Protein AF-A0A357VA04-F1 (afdb_monomer_lite)

Radius of gyratio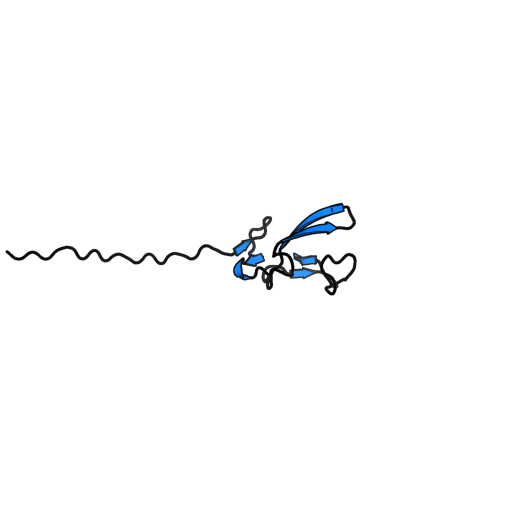n: 22.99 Å; chains: 1; bounding box: 47×25×76 Å

Structure (mmCIF, N/CA/C/O backbone):
data_AF-A0A357VA04-F1
#
_entry.id   AF-A0A357VA04-F1
#
loop_
_atom_site.group_PDB
_atom_site.id
_atom_site.type_symbol
_atom_site.label_atom_id
_atom_site.label_alt_id
_atom_site.label_comp_id
_atom_site.label_asym_id
_atom_site.label_entity_id
_atom_site.label_seq_id
_atom_site.pdbx_PDB_ins_code
_atom_site.Cartn_x
_atom_site.Cartn_y
_atom_site.Cartn_z
_atom_site.occupancy
_atom_site.B_iso_or_equiv
_atom_site.auth_seq_id
_atom_site.auth_comp_id
_atom_site.auth_asym_id
_atom_site.auth_atom_id
_atom_site.pdbx_PDB_model_num
ATOM 1 N N . MET A 1 1 ? -35.386 12.920 63.042 1.00 48.59 1 MET A N 1
ATOM 2 C CA . MET A 1 1 ? -33.994 12.759 63.508 1.00 48.59 1 MET A CA 1
ATOM 3 C C . MET A 1 1 ? -33.511 11.433 62.960 1.00 48.59 1 MET A C 1
ATOM 5 O O . MET A 1 1 ? -34.281 10.485 63.055 1.00 48.59 1 MET A O 1
ATOM 9 N N . PHE A 1 2 ? -32.303 11.423 62.395 1.00 44.31 2 PHE A N 1
ATOM 10 C CA . PHE A 1 2 ? -31.642 10.371 61.608 1.00 44.3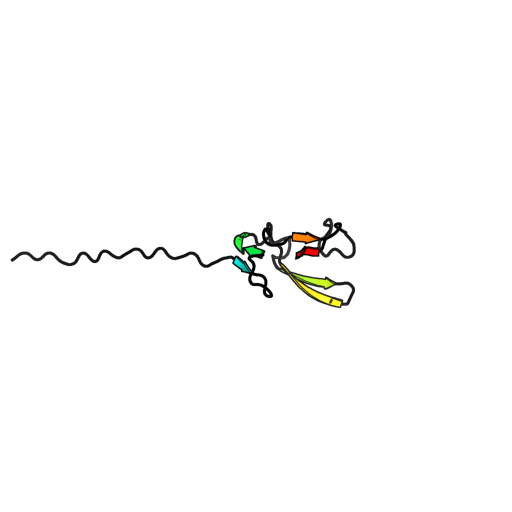1 2 PHE A CA 1
ATOM 11 C C . PHE A 1 2 ? -31.825 10.497 60.093 1.00 44.31 2 PHE A C 1
ATOM 13 O O . PHE A 1 2 ? -32.749 9.970 59.480 1.00 44.31 2 PHE A O 1
ATOM 20 N N . ASP A 1 3 ? -30.899 11.295 59.569 1.00 51.09 3 ASP A N 1
ATOM 21 C CA . ASP A 1 3 ? -30.422 11.430 58.203 1.00 51.09 3 ASP A CA 1
ATOM 22 C C . ASP A 1 3 ? -30.085 10.080 57.552 1.00 51.09 3 ASP A C 1
ATOM 24 O O . ASP A 1 3 ? -29.575 9.172 58.209 1.00 51.09 3 ASP A O 1
ATOM 28 N N . ALA A 1 4 ? -30.302 9.983 56.241 1.00 54.72 4 ALA A N 1
ATOM 29 C CA . ALA A 1 4 ? -29.568 9.058 55.387 1.00 54.72 4 ALA A CA 1
ATOM 30 C C . ALA A 1 4 ? -29.475 9.663 53.983 1.00 54.72 4 ALA A C 1
ATOM 32 O O . ALA A 1 4 ? -30.474 9.876 53.296 1.00 54.72 4 ALA A O 1
ATOM 33 N N . GLU A 1 5 ? -28.247 10.023 53.646 1.00 53.34 5 GLU A N 1
ATOM 34 C CA . GLU A 1 5 ? -27.817 10.762 52.475 1.00 53.34 5 GLU A CA 1
ATOM 35 C C . GLU A 1 5 ? -27.905 9.947 51.178 1.00 53.34 5 GLU A C 1
ATOM 37 O O . GLU A 1 5 ? -27.873 8.720 51.175 1.00 53.34 5 GLU A O 1
ATOM 42 N N . LEU A 1 6 ? -27.993 10.706 50.082 1.00 60.75 6 LEU A N 1
ATOM 43 C CA . LEU A 1 6 ? -27.549 10.414 48.718 1.00 60.75 6 LEU A CA 1
ATOM 44 C C . LEU A 1 6 ? -26.989 9.005 48.448 1.00 60.75 6 LEU A C 1
ATOM 46 O O . LEU A 1 6 ? -25.847 8.707 48.785 1.00 60.75 6 LEU A O 1
ATOM 50 N N . GLU A 1 7 ? -27.683 8.258 47.590 1.00 52.03 7 GLU A N 1
ATOM 51 C CA . GLU A 1 7 ? -27.032 7.281 46.716 1.00 52.03 7 GLU A CA 1
ATOM 52 C C . GLU A 1 7 ? -27.130 7.750 45.265 1.00 52.03 7 GLU A C 1
ATOM 54 O O . GLU A 1 7 ? -28.043 7.435 44.500 1.00 52.03 7 GLU A O 1
ATOM 59 N N . THR A 1 8 ? -26.137 8.555 44.891 1.00 51.22 8 THR A N 1
ATOM 60 C CA . THR A 1 8 ? -25.780 8.812 43.500 1.00 51.22 8 THR A CA 1
ATOM 61 C C . THR A 1 8 ? -25.303 7.495 42.893 1.00 51.22 8 THR A C 1
ATOM 63 O O . THR A 1 8 ? -24.130 7.138 43.003 1.00 51.22 8 THR A O 1
ATOM 66 N N . ALA A 1 9 ? -26.202 6.769 42.230 1.00 53.25 9 ALA A N 1
ATOM 67 C CA . ALA A 1 9 ? -25.823 5.686 41.335 1.00 53.25 9 ALA A CA 1
ATOM 68 C C . ALA A 1 9 ? -25.074 6.295 40.140 1.00 53.25 9 ALA A C 1
ATOM 70 O O . ALA A 1 9 ? -25.661 6.697 39.133 1.00 53.25 9 ALA A O 1
ATOM 71 N N . ALA A 1 10 ? -23.757 6.427 40.289 1.00 49.03 10 ALA A N 1
ATOM 72 C CA . ALA A 1 10 ? -22.851 6.799 39.222 1.00 49.03 10 ALA A CA 1
ATOM 73 C C . ALA A 1 10 ? -22.931 5.724 38.134 1.00 49.03 10 ALA A C 1
ATOM 75 O O . ALA A 1 10 ? -22.302 4.668 38.220 1.00 49.03 10 ALA A O 1
ATOM 76 N N . ALA A 1 11 ? -23.735 5.999 37.108 1.00 52.72 11 ALA A N 1
ATOM 77 C CA . ALA A 1 11 ? -23.741 5.246 35.870 1.00 52.72 11 ALA A CA 1
ATOM 78 C C . ALA A 1 11 ? -22.301 5.183 35.351 1.00 52.72 11 ALA A C 1
ATOM 80 O O . ALA A 1 11 ? -21.722 6.191 34.935 1.00 52.72 11 ALA A O 1
ATOM 81 N N . THR A 1 12 ? -21.704 3.996 35.412 1.00 49.00 12 THR A N 1
ATOM 82 C CA . THR A 1 12 ? -20.405 3.730 34.810 1.00 49.00 12 THR A CA 1
ATOM 83 C C . THR A 1 12 ? -20.597 3.827 33.303 1.00 49.00 12 THR A C 1
ATOM 85 O O . THR A 1 12 ? -21.029 2.879 32.652 1.00 49.00 12 THR A O 1
ATOM 88 N N . LYS A 1 13 ? -20.347 5.015 32.749 1.00 54.16 13 LYS A N 1
ATOM 89 C CA . LYS A 1 13 ? -20.290 5.246 31.308 1.00 54.16 13 LYS A CA 1
ATOM 90 C C . LYS A 1 13 ? -19.176 4.342 30.789 1.00 54.16 13 LYS A C 1
ATOM 92 O O . LYS A 1 13 ? -18.001 4.625 31.014 1.00 54.16 13 LYS A O 1
ATOM 97 N N . SER A 1 14 ? -19.535 3.207 30.193 1.00 52.09 14 SER A N 1
ATOM 98 C CA . SER A 1 14 ? -18.575 2.349 29.509 1.00 52.09 14 SER A CA 1
ATOM 99 C C . SER A 1 14 ? -17.861 3.226 28.490 1.00 52.09 14 SER A C 1
ATOM 101 O O . SER A 1 14 ? -18.496 3.752 27.580 1.00 52.09 14 SER A O 1
ATOM 103 N N . ALA A 1 15 ? -16.570 3.473 28.703 1.00 62.69 15 ALA A N 1
ATOM 104 C CA . ALA A 1 15 ? -15.765 4.224 27.760 1.00 62.69 15 ALA A CA 1
ATOM 105 C C . ALA A 1 15 ? -15.774 3.446 26.440 1.00 62.69 15 ALA A C 1
ATOM 107 O O . ALA A 1 15 ? -15.176 2.371 26.348 1.00 62.69 15 ALA A O 1
ATOM 108 N N . GLU A 1 16 ? -16.516 3.945 25.450 1.00 63.50 16 GLU A N 1
ATOM 109 C CA . GLU A 1 16 ? -16.466 3.419 24.092 1.00 63.50 16 GLU A CA 1
ATOM 110 C C . GLU A 1 16 ? -15.008 3.461 23.645 1.00 63.50 16 GLU A C 1
ATOM 112 O O . GLU A 1 16 ? -14.359 4.511 23.655 1.00 63.50 16 GLU A O 1
ATOM 117 N N . LYS A 1 17 ? -14.459 2.285 23.327 1.00 69.19 17 LYS A N 1
ATOM 118 C CA . LYS A 1 17 ? -13.110 2.202 22.777 1.00 69.19 17 LYS A CA 1
ATOM 119 C C . LYS A 1 17 ? -13.091 3.030 21.490 1.00 69.19 17 LYS A C 1
ATOM 121 O O . LYS A 1 17 ? -14.010 2.877 20.684 1.00 69.19 17 LYS A O 1
ATOM 126 N N . PRO A 1 18 ? -12.074 3.883 21.287 1.00 78.19 18 PRO A N 1
ATOM 127 C CA . PRO A 1 18 ? -11.979 4.670 20.070 1.00 78.19 18 PRO A CA 1
ATOM 128 C C . PRO A 1 18 ? -11.950 3.735 18.858 1.00 78.19 18 PRO A C 1
ATOM 130 O O . PRO A 1 18 ? -11.286 2.695 18.892 1.00 78.19 18 PRO A O 1
ATOM 133 N N . ASP A 1 19 ? -12.686 4.100 17.808 1.00 85.56 19 ASP A N 1
ATOM 134 C CA . ASP A 1 19 ? -12.714 3.338 16.564 1.00 85.56 19 ASP A CA 1
ATOM 135 C C . ASP A 1 19 ? -11.300 3.251 15.967 1.00 85.56 19 ASP A C 1
ATOM 137 O O . ASP A 1 19 ? -10.653 4.255 15.649 1.00 85.56 19 ASP A O 1
ATOM 141 N N . ASP A 1 20 ? -10.804 2.022 15.852 1.00 93.00 20 ASP A N 1
ATOM 142 C CA . ASP A 1 20 ? -9.491 1.709 15.304 1.00 93.00 20 ASP A CA 1
ATOM 143 C C . ASP A 1 20 ? -9.530 1.448 13.790 1.00 93.00 20 ASP A C 1
ATOM 145 O O . ASP A 1 20 ? -8.505 1.074 13.216 1.00 93.00 20 ASP A O 1
ATOM 149 N N . GLY A 1 21 ? -10.686 1.646 13.148 1.00 95.62 21 GLY A N 1
ATOM 150 C CA . GLY A 1 21 ? -10.890 1.521 11.712 1.00 95.62 21 GLY A CA 1
ATOM 151 C C . GLY A 1 21 ? -10.056 2.494 10.882 1.00 95.62 21 GLY A C 1
ATOM 152 O O . GLY A 1 21 ? -9.931 3.680 11.191 1.00 95.62 21 GLY A O 1
ATOM 153 N N . LEU A 1 22 ? -9.495 1.975 9.791 1.00 95.62 22 LEU A N 1
ATOM 154 C CA . LEU A 1 22 ? -8.929 2.757 8.700 1.00 95.62 22 LEU A CA 1
ATOM 155 C C . LEU A 1 22 ? -9.829 2.582 7.480 1.00 95.62 22 LEU A C 1
ATOM 157 O O . LEU A 1 22 ? -10.052 1.464 7.009 1.00 95.62 22 LEU A O 1
ATOM 161 N N . TYR A 1 23 ? -10.363 3.697 6.994 1.00 96.81 23 TYR A N 1
ATOM 162 C CA . TYR A 1 23 ? -11.386 3.733 5.956 1.00 96.81 23 TYR A CA 1
ATOM 163 C C . TYR A 1 23 ? -10.816 4.274 4.647 1.00 96.81 23 TYR A C 1
ATOM 165 O O . TYR A 1 23 ? -9.942 5.142 4.641 1.00 96.81 23 TYR A O 1
ATOM 173 N N . CYS A 1 24 ? -11.332 3.780 3.525 1.00 96.44 24 CYS A N 1
ATOM 174 C CA . CYS A 1 24 ? -10.968 4.260 2.202 1.00 96.44 24 CYS A CA 1
ATOM 175 C C . CYS A 1 24 ? -11.343 5.739 2.065 1.00 96.44 24 CYS A C 1
ATOM 177 O O . CYS A 1 24 ? -12.514 6.103 2.174 1.00 96.44 24 CYS A O 1
ATOM 179 N N . ALA A 1 25 ? -10.364 6.587 1.748 1.00 96.25 25 ALA A N 1
ATOM 180 C CA . ALA A 1 25 ? -10.571 8.029 1.612 1.00 96.25 25 ALA A CA 1
ATOM 181 C C . ALA A 1 25 ? -11.561 8.410 0.493 1.00 96.25 25 ALA A C 1
ATOM 183 O O . ALA A 1 25 ? -12.111 9.507 0.507 1.00 96.25 25 ALA A O 1
ATOM 184 N N . ARG A 1 26 ? -11.795 7.517 -0.481 1.00 96.12 26 ARG A N 1
ATOM 185 C CA . ARG A 1 26 ? -12.703 7.767 -1.610 1.00 96.12 26 ARG A CA 1
ATOM 186 C C . ARG A 1 26 ? -14.159 7.405 -1.313 1.00 96.12 26 ARG A C 1
ATOM 188 O O . ARG A 1 26 ? -15.046 8.129 -1.749 1.00 96.12 26 ARG A O 1
ATOM 195 N N . CYS A 1 27 ? -14.416 6.269 -0.662 1.00 96.12 27 CYS A N 1
ATOM 196 C CA . CYS A 1 27 ? -15.775 5.731 -0.492 1.00 96.12 27 CYS A CA 1
ATOM 197 C C . CYS A 1 27 ? -16.201 5.504 0.965 1.00 96.12 27 CYS A C 1
ATOM 199 O O . CYS A 1 27 ? -17.359 5.176 1.199 1.00 96.12 27 CYS A O 1
ATOM 201 N N . GLY A 1 28 ? -15.296 5.642 1.936 1.00 95.94 28 GLY A N 1
ATOM 202 C CA . GLY A 1 28 ? -15.584 5.400 3.351 1.00 95.94 28 GLY A CA 1
ATOM 203 C C . GLY A 1 28 ? -15.715 3.923 3.740 1.00 95.94 28 GLY A C 1
ATOM 204 O O . GLY A 1 28 ? -16.070 3.635 4.877 1.00 95.94 28 GLY A O 1
ATOM 205 N N . HIS A 1 29 ? -15.429 2.976 2.838 1.00 96.44 29 HIS A N 1
ATOM 206 C CA . HIS A 1 29 ? -15.433 1.549 3.174 1.00 96.44 29 HIS A CA 1
ATOM 207 C C . HIS A 1 29 ? -14.299 1.211 4.153 1.00 96.44 29 HIS A C 1
ATOM 209 O O . HIS A 1 29 ? -13.194 1.738 4.017 1.00 96.44 29 HIS A O 1
ATOM 215 N N . LEU A 1 30 ? -14.558 0.344 5.137 1.00 96.69 30 LEU A N 1
ATOM 216 C CA . LEU A 1 30 ? -13.538 -0.121 6.081 1.00 96.69 30 LEU A CA 1
ATOM 217 C C . LEU A 1 30 ? -12.493 -0.942 5.325 1.00 96.69 30 LEU A C 1
ATOM 219 O O . LEU A 1 30 ? -12.854 -1.963 4.770 1.00 96.69 30 LEU A O 1
ATOM 223 N N . VAL A 1 31 ? -11.221 -0.545 5.338 1.00 97.00 31 VAL A N 1
ATOM 224 C CA . VAL A 1 31 ? -10.136 -1.278 4.658 1.00 97.00 31 VAL A CA 1
ATOM 225 C C . VAL A 1 31 ? -9.458 -2.242 5.628 1.00 97.00 31 VAL A C 1
ATOM 227 O O . VAL A 1 31 ? -9.353 -3.443 5.382 1.00 97.00 31 VAL A O 1
ATOM 230 N N . THR A 1 32 ? -9.002 -1.705 6.758 1.00 96.88 32 THR A N 1
ATOM 231 C CA . THR A 1 32 ? -8.236 -2.422 7.782 1.00 96.88 32 THR A CA 1
ATOM 232 C C . THR A 1 32 ? -8.396 -1.713 9.130 1.00 96.88 32 THR A C 1
ATOM 234 O O . THR A 1 32 ? -9.227 -0.814 9.281 1.00 96.88 32 THR A O 1
ATOM 237 N N . ARG A 1 33 ? -7.638 -2.127 10.144 1.00 95.06 33 ARG A N 1
ATOM 238 C CA . ARG A 1 33 ? -7.693 -1.587 11.497 1.00 95.06 33 ARG A CA 1
ATOM 239 C C . ARG A 1 33 ? -6.301 -1.440 12.088 1.00 95.06 33 ARG A C 1
ATOM 241 O O . ARG A 1 33 ? -5.427 -2.268 11.852 1.00 95.06 33 ARG A O 1
ATOM 248 N N . ARG A 1 34 ? -6.110 -0.417 12.924 1.00 92.81 34 ARG A N 1
ATOM 249 C CA . ARG A 1 34 ? -4.804 -0.080 13.520 1.00 92.81 34 ARG A CA 1
ATOM 250 C C . ARG A 1 34 ? -4.197 -1.221 14.330 1.00 92.81 34 ARG A C 1
ATOM 252 O O . ARG A 1 34 ? -2.984 -1.379 14.323 1.00 92.81 34 ARG A O 1
ATOM 259 N N . ARG A 1 35 ? -5.019 -2.048 14.981 1.00 91.75 35 ARG A N 1
ATOM 260 C CA . ARG A 1 35 ? -4.549 -3.233 15.722 1.00 91.75 35 ARG A CA 1
ATOM 261 C C . ARG A 1 35 ? -3.841 -4.284 14.859 1.00 91.75 35 ARG A C 1
ATOM 263 O O . ARG A 1 35 ? -3.175 -5.150 15.408 1.00 91.75 35 ARG A O 1
ATOM 270 N N . TRP A 1 36 ? -4.029 -4.241 13.541 1.00 93.94 36 TRP A N 1
ATOM 271 C CA . TRP A 1 36 ? -3.365 -5.132 12.593 1.00 93.94 36 TRP A CA 1
ATOM 272 C C . TRP A 1 36 ? -2.095 -4.526 12.007 1.00 93.94 36 TRP A C 1
ATOM 274 O O . TRP A 1 36 ? -1.478 -5.170 11.167 1.00 93.94 36 TRP A O 1
ATOM 284 N N . ALA A 1 37 ? -1.701 -3.314 12.413 1.00 90.69 37 ALA A N 1
ATOM 285 C CA . ALA A 1 37 ? -0.457 -2.717 11.956 1.00 90.69 37 ALA A CA 1
ATOM 286 C C . ALA A 1 37 ? 0.717 -3.654 12.268 1.00 90.69 37 ALA A C 1
ATOM 288 O O . ALA A 1 37 ? 0.908 -4.085 13.407 1.00 90.69 37 ALA A O 1
ATOM 289 N N . LEU A 1 38 ? 1.489 -3.967 11.235 1.00 85.88 38 LEU A N 1
ATOM 290 C C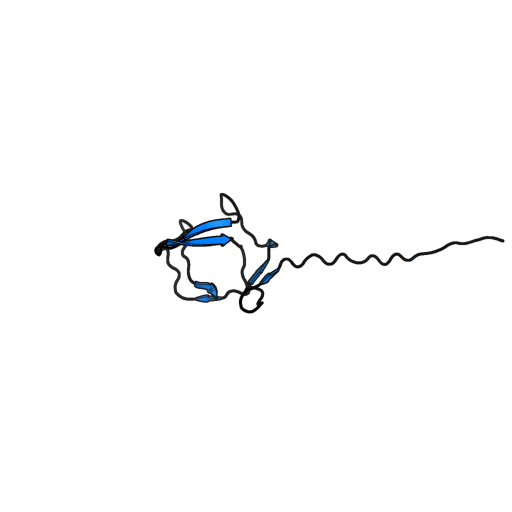A . LEU A 1 38 ? 2.691 -4.774 11.314 1.00 85.88 38 LEU A CA 1
ATOM 291 C C . LEU A 1 38 ? 3.888 -3.846 11.138 1.00 85.88 38 LEU A C 1
ATOM 293 O O . LEU A 1 38 ? 3.915 -3.035 10.216 1.00 85.88 38 LEU A O 1
ATOM 297 N N . ALA A 1 39 ? 4.888 -3.988 12.000 1.00 71.25 39 ALA A N 1
ATOM 298 C CA . A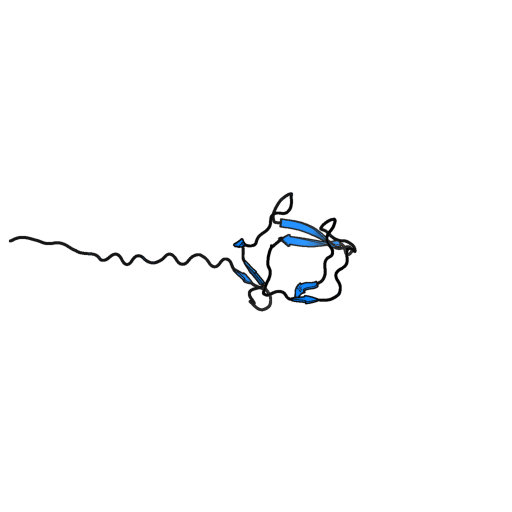LA A 1 39 ? 6.183 -3.349 11.825 1.00 71.25 39 ALA A CA 1
ATOM 299 C C . ALA A 1 39 ? 7.185 -4.383 11.292 1.00 71.25 39 ALA A C 1
ATOM 301 O O . ALA A 1 39 ? 7.875 -5.006 12.099 1.00 71.25 39 ALA A O 1
ATOM 302 N N . PRO A 1 40 ? 7.264 -4.623 9.967 1.00 60.56 40 PRO A N 1
ATOM 303 C CA . PRO A 1 40 ? 8.425 -5.312 9.417 1.00 60.56 40 PRO A CA 1
ATOM 304 C C . PRO A 1 40 ? 9.680 -4.485 9.738 1.00 60.56 40 PRO A C 1
ATOM 306 O O . PRO A 1 40 ? 9.591 -3.264 9.862 1.00 60.56 40 PRO A O 1
ATOM 309 N N . ASP A 1 41 ? 10.829 -5.143 9.904 1.00 55.28 41 ASP A N 1
ATOM 310 C CA . ASP A 1 41 ? 12.081 -4.541 10.388 1.00 55.28 41 ASP A CA 1
ATOM 311 C C . ASP A 1 41 ? 12.287 -3.085 9.920 1.00 55.28 41 ASP A C 1
ATOM 313 O O . ASP A 1 41 ? 12.271 -2.786 8.720 1.00 55.28 41 ASP A O 1
ATOM 317 N N . GLY A 1 42 ? 12.434 -2.168 10.885 1.00 59.03 42 GLY A N 1
ATOM 318 C CA . GLY A 1 42 ? 12.600 -0.728 10.645 1.00 59.03 42 GLY A CA 1
ATOM 319 C C . GLY A 1 42 ? 11.354 0.146 10.857 1.00 59.03 42 GLY A C 1
ATOM 320 O O . GLY A 1 42 ? 11.491 1.365 10.851 1.00 59.03 42 GLY A O 1
ATOM 321 N N . GLY A 1 43 ? 10.171 -0.433 11.100 1.00 63.50 43 GLY A N 1
ATOM 322 C CA . GLY A 1 43 ? 8.957 0.313 11.465 1.00 63.50 43 GLY A CA 1
ATOM 323 C C . GLY A 1 43 ? 7.722 -0.090 10.657 1.00 63.50 43 GLY A C 1
ATOM 324 O O . GLY A 1 43 ? 7.802 -0.827 9.682 1.00 63.50 43 GLY A O 1
ATOM 325 N N . HIS A 1 44 ? 6.548 0.391 11.074 1.00 67.06 44 HIS A N 1
ATOM 326 C CA . HIS A 1 44 ? 5.272 0.087 10.407 1.00 67.06 44 HIS A CA 1
ATOM 327 C C . HIS A 1 44 ? 5.051 0.881 9.111 1.00 67.06 44 HIS A C 1
ATOM 329 O O . HIS A 1 44 ? 4.215 0.492 8.300 1.00 67.06 44 HIS A O 1
ATOM 335 N N . GLU A 1 45 ? 5.803 1.965 8.913 1.00 79.69 45 GLU A N 1
ATOM 336 C CA . GLU A 1 45 ? 5.712 2.884 7.781 1.00 79.69 45 GLU A CA 1
ATOM 337 C C . GLU A 1 45 ? 7.040 2.919 7.013 1.00 79.69 45 GLU A C 1
ATOM 339 O O . GLU A 1 45 ? 8.110 3.016 7.616 1.00 79.69 45 GLU A O 1
ATOM 344 N N . ARG A 1 46 ? 6.977 2.860 5.678 1.00 85.81 46 ARG A N 1
ATOM 345 C CA . ARG A 1 46 ? 8.132 3.015 4.787 1.00 85.81 46 ARG A CA 1
ATOM 346 C C . ARG A 1 46 ? 7.809 3.943 3.624 1.00 85.81 46 ARG A C 1
ATOM 348 O O . ARG A 1 46 ? 6.748 3.841 3.017 1.00 85.81 46 ARG A O 1
ATOM 355 N N . ILE A 1 47 ? 8.748 4.827 3.292 1.00 90.88 47 ILE A N 1
ATOM 356 C CA . ILE A 1 47 ? 8.664 5.656 2.087 1.00 90.88 47 ILE A CA 1
ATOM 357 C C . ILE A 1 47 ? 9.253 4.857 0.926 1.00 90.88 47 ILE A C 1
ATOM 359 O O . ILE A 1 47 ? 10.416 4.458 0.968 1.00 90.88 47 ILE A O 1
ATOM 363 N N . CYS A 1 48 ? 8.454 4.629 -0.111 1.00 91.69 48 CYS A N 1
ATOM 364 C CA . CYS A 1 48 ? 8.834 3.842 -1.276 1.00 91.69 48 CYS A CA 1
ATOM 365 C C . CYS A 1 48 ? 8.622 4.643 -2.564 1.00 91.69 48 CYS A C 1
ATOM 367 O O . CYS A 1 48 ? 7.650 5.385 -2.689 1.00 91.69 48 CYS A O 1
ATOM 369 N N . ALA A 1 49 ? 9.514 4.470 -3.539 1.00 95.75 49 ALA A N 1
ATOM 370 C CA . ALA A 1 49 ? 9.373 5.049 -4.870 1.00 95.75 49 ALA A CA 1
ATOM 371 C C . ALA A 1 49 ? 9.016 3.951 -5.875 1.00 95.75 49 ALA A C 1
ATOM 373 O O . ALA A 1 49 ? 9.655 2.897 -5.901 1.00 95.75 49 ALA A O 1
ATOM 374 N N . ASN A 1 50 ? 8.008 4.182 -6.714 1.00 94.31 50 ASN A N 1
ATOM 375 C CA . ASN A 1 50 ? 7.763 3.303 -7.856 1.00 94.31 50 ASN A CA 1
ATOM 376 C C . ASN A 1 50 ? 8.739 3.625 -9.015 1.00 94.31 50 ASN A C 1
ATOM 378 O O . ASN A 1 50 ? 9.361 4.691 -9.010 1.00 94.31 50 ASN A O 1
ATOM 382 N N . PRO A 1 51 ? 8.854 2.766 -10.045 1.00 95.44 51 PRO A N 1
ATOM 383 C CA . PRO A 1 51 ? 9.767 2.991 -11.177 1.00 95.44 51 PRO A CA 1
ATOM 384 C C . PRO A 1 51 ? 9.518 4.286 -11.963 1.00 95.44 51 PRO A C 1
ATOM 386 O O . PRO A 1 51 ? 10.413 4.790 -12.631 1.00 95.44 51 PRO A O 1
ATOM 389 N N . ALA A 1 52 ? 8.312 4.853 -11.868 1.00 96.00 52 ALA A N 1
ATOM 390 C CA . ALA A 1 52 ? 7.965 6.139 -12.468 1.00 96.00 52 ALA A CA 1
ATOM 391 C C . ALA A 1 52 ? 8.362 7.349 -11.593 1.00 96.00 52 ALA A C 1
ATOM 393 O O . ALA A 1 52 ? 7.989 8.478 -11.909 1.00 96.00 52 ALA A O 1
ATOM 394 N N . GLY A 1 53 ? 9.065 7.133 -10.477 1.00 94.44 53 GLY A N 1
ATOM 395 C CA . GLY A 1 53 ? 9.517 8.182 -9.561 1.00 94.44 53 GLY A CA 1
ATOM 396 C C . GLY A 1 53 ? 8.434 8.725 -8.623 1.00 94.44 53 GLY A C 1
ATOM 397 O O . GLY A 1 53 ? 8.638 9.762 -7.994 1.00 94.44 53 GLY A O 1
ATOM 398 N N . ARG A 1 54 ? 7.274 8.062 -8.511 1.00 96.56 54 ARG A N 1
ATOM 399 C CA . ARG A 1 54 ? 6.218 8.463 -7.568 1.00 96.56 54 ARG A CA 1
ATOM 400 C C . ARG A 1 54 ? 6.512 7.919 -6.178 1.00 96.56 54 ARG A C 1
ATOM 402 O O . ARG A 1 54 ? 6.736 6.720 -6.028 1.00 96.56 54 ARG A O 1
ATOM 409 N N . MET A 1 55 ? 6.449 8.801 -5.186 1.00 95.56 55 MET A N 1
ATOM 410 C CA . MET A 1 55 ? 6.657 8.478 -3.776 1.00 95.56 55 MET A CA 1
ATOM 411 C C . MET A 1 55 ? 5.350 8.050 -3.105 1.00 95.56 55 MET A C 1
ATOM 413 O O . MET A 1 55 ? 4.311 8.680 -3.305 1.00 95.56 55 MET A O 1
ATOM 417 N N . PHE A 1 56 ? 5.428 7.020 -2.270 1.00 94.62 56 PHE A N 1
ATOM 418 C CA . PHE A 1 56 ? 4.330 6.499 -1.468 1.00 94.62 56 PHE A CA 1
ATOM 419 C C . PHE A 1 56 ? 4.778 6.305 -0.028 1.00 94.62 56 PHE A C 1
ATOM 421 O O . PHE A 1 56 ? 5.859 5.778 0.227 1.00 94.62 56 PHE A O 1
ATOM 428 N N . THR A 1 57 ? 3.906 6.671 0.903 1.00 93.81 57 THR A N 1
ATOM 429 C CA . THR A 1 57 ? 3.978 6.206 2.285 1.00 93.81 57 THR A CA 1
ATOM 430 C C . THR A 1 57 ? 3.239 4.877 2.374 1.00 93.81 57 THR A C 1
ATOM 432 O O . THR A 1 57 ? 2.015 4.833 2.248 1.00 93.81 57 THR A O 1
ATOM 435 N N . VAL A 1 58 ? 3.982 3.790 2.551 1.00 92.25 58 VAL A N 1
ATOM 436 C CA . VAL A 1 58 ? 3.455 2.427 2.619 1.00 92.25 58 VAL A CA 1
ATOM 437 C C . VAL A 1 58 ? 3.417 1.987 4.073 1.00 92.25 58 VAL A C 1
ATOM 439 O O . VAL A 1 58 ? 4.446 1.970 4.745 1.00 92.25 58 VAL A O 1
ATOM 442 N N . VAL A 1 59 ? 2.231 1.610 4.548 1.00 91.94 59 VAL A N 1
ATOM 443 C CA . VAL A 1 59 ? 2.026 1.083 5.901 1.00 91.94 59 VAL A CA 1
ATOM 444 C C . VAL A 1 59 ? 1.631 -0.383 5.805 1.00 91.94 59 VAL A C 1
ATOM 446 O O . VAL A 1 59 ? 0.779 -0.744 4.993 1.00 91.94 59 VAL A O 1
ATOM 449 N N . CYS A 1 60 ? 2.260 -1.227 6.619 1.00 92.19 60 CYS A N 1
ATOM 450 C CA . CYS A 1 60 ? 2.037 -2.669 6.577 1.00 92.19 60 CYS A CA 1
ATOM 451 C C . CYS A 1 60 ? 0.978 -3.092 7.595 1.00 92.19 60 CYS A C 1
ATOM 453 O O . CYS A 1 60 ? 1.004 -2.667 8.750 1.00 92.19 60 CYS A O 1
ATOM 455 N N . PHE A 1 61 ? 0.072 -3.972 7.176 1.00 93.44 61 PHE A N 1
ATOM 456 C CA . PHE A 1 61 ? -0.954 -4.562 8.029 1.00 93.44 61 PHE A CA 1
ATOM 457 C C . PHE A 1 61 ? -0.978 -6.075 7.830 1.00 93.44 61 PHE A C 1
ATOM 459 O O . PHE A 1 61 ? -0.745 -6.554 6.724 1.00 93.44 61 PHE A O 1
ATOM 466 N N . LEU A 1 62 ? -1.273 -6.813 8.898 1.00 93.62 62 LEU A N 1
ATOM 467 C CA . LEU A 1 62 ? -1.471 -8.262 8.861 1.00 93.62 62 LEU A CA 1
ATOM 468 C C . LEU A 1 62 ? -2.723 -8.653 8.069 1.00 93.62 62 LEU A C 1
ATOM 470 O O . LEU A 1 62 ? -2.712 -9.657 7.374 1.00 93.62 62 LEU A O 1
ATOM 474 N N . GLU A 1 63 ? -3.790 -7.862 8.184 1.00 94.88 63 GLU A N 1
ATOM 475 C CA . GLU A 1 63 ? -5.101 -8.167 7.609 1.00 94.88 63 GLU A CA 1
ATOM 476 C C . GLU A 1 63 ? -5.725 -6.905 7.004 1.00 94.88 63 GLU A C 1
ATOM 478 O O . GLU A 1 63 ? -5.629 -5.815 7.576 1.00 94.88 63 GLU A O 1
ATOM 483 N N . ALA A 1 64 ? -6.401 -7.049 5.865 1.00 95.69 64 ALA A N 1
ATOM 484 C CA . ALA A 1 64 ? -7.121 -5.972 5.179 1.00 95.69 64 ALA A CA 1
ATOM 485 C C . ALA A 1 64 ? -8.416 -6.513 4.537 1.00 95.69 64 ALA A C 1
ATOM 487 O O . ALA A 1 64 ? -8.524 -6.584 3.317 1.00 95.69 64 ALA A O 1
ATOM 488 N N . PRO A 1 65 ? -9.414 -6.919 5.344 1.00 96.06 65 PRO A N 1
ATOM 489 C CA . PRO A 1 65 ? -10.598 -7.643 4.875 1.00 96.06 65 PRO A CA 1
ATOM 490 C C . PRO A 1 65 ? -11.514 -6.829 3.956 1.00 96.06 65 PRO A C 1
ATOM 492 O O . PRO A 1 65 ? -12.373 -7.408 3.299 1.00 96.06 65 PRO A O 1
ATOM 495 N N . GLY A 1 66 ? -11.387 -5.500 3.940 1.00 96.12 66 GLY A N 1
ATOM 496 C CA . GLY A 1 66 ? -12.145 -4.651 3.021 1.00 96.12 66 GLY A CA 1
ATOM 497 C C . GLY A 1 66 ? -11.384 -4.255 1.764 1.00 96.12 66 GLY A C 1
ATOM 498 O O . GLY A 1 66 ? -11.857 -3.390 1.034 1.00 96.12 66 GLY A O 1
ATOM 499 N N . ALA A 1 67 ? -10.210 -4.847 1.536 1.00 95.88 67 ALA A N 1
ATOM 500 C CA . ALA A 1 67 ? -9.489 -4.759 0.279 1.00 95.88 67 ALA A CA 1
ATOM 501 C C . ALA A 1 67 ? -9.648 -6.075 -0.491 1.00 95.88 67 ALA A C 1
ATOM 503 O O . ALA A 1 67 ? -9.680 -7.152 0.102 1.00 95.88 67 ALA A O 1
ATOM 504 N N . THR A 1 68 ? -9.746 -6.000 -1.815 1.00 95.25 68 THR A N 1
ATOM 505 C CA . THR A 1 68 ? -9.747 -7.192 -2.682 1.00 95.25 68 THR A CA 1
ATOM 506 C C . THR A 1 68 ? -8.579 -7.138 -3.646 1.00 95.25 68 THR A C 1
ATOM 508 O O . THR A 1 68 ? -8.314 -6.094 -4.245 1.00 95.25 68 THR A O 1
ATOM 511 N N . ASP A 1 69 ? -7.883 -8.259 -3.799 1.00 94.56 69 ASP A N 1
ATOM 512 C CA . ASP A 1 69 ? -6.722 -8.369 -4.663 1.00 94.56 69 ASP A CA 1
ATOM 513 C C . ASP A 1 69 ? -7.112 -8.429 -6.150 1.00 94.56 69 ASP A C 1
ATOM 515 O O . ASP A 1 69 ? -8.209 -8.837 -6.543 1.00 94.56 69 ASP A O 1
ATOM 519 N N . ARG A 1 70 ? -6.216 -7.952 -7.014 1.00 95.31 70 ARG A N 1
ATOM 520 C CA . ARG A 1 70 ? -6.430 -7.874 -8.456 1.00 95.31 70 ARG A CA 1
ATOM 521 C C . ARG A 1 70 ? -5.166 -8.217 -9.224 1.00 95.31 70 ARG A C 1
ATOM 523 O O . ARG A 1 70 ? -4.181 -7.478 -9.210 1.00 95.31 70 ARG A O 1
ATOM 530 N N . GLY A 1 71 ? -5.290 -9.256 -10.043 1.00 95.44 71 GLY A N 1
ATOM 531 C CA . GLY A 1 71 ? -4.251 -9.697 -10.967 1.00 95.44 71 GLY A CA 1
ATOM 532 C C . GLY A 1 71 ? -3.260 -10.664 -10.326 1.00 95.44 71 GLY A C 1
ATOM 533 O O . GLY A 1 71 ? -3.325 -10.952 -9.132 1.00 95.44 71 GLY A O 1
ATOM 534 N N . ALA A 1 72 ? -2.354 -11.183 -11.154 1.00 97.12 72 ALA A N 1
ATOM 535 C CA . ALA A 1 72 ? -1.323 -12.110 -10.712 1.00 97.12 72 ALA A CA 1
ATOM 536 C C . ALA A 1 72 ? -0.259 -11.381 -9.864 1.00 97.12 72 ALA A C 1
ATOM 538 O O . ALA A 1 72 ? 0.185 -10.304 -10.273 1.00 97.12 72 ALA A O 1
ATOM 539 N N . PRO A 1 73 ? 0.170 -11.951 -8.724 1.00 97.50 73 PRO A N 1
ATOM 540 C CA . PRO A 1 73 ? 1.311 -11.444 -7.967 1.00 97.50 73 PRO A CA 1
ATOM 541 C C . PRO A 1 73 ? 2.596 -11.424 -8.801 1.00 97.50 73 PRO A C 1
ATOM 543 O O . PRO A 1 73 ? 2.870 -12.360 -9.551 1.00 97.50 73 PRO A O 1
ATOM 546 N N . THR A 1 74 ? 3.395 -10.370 -8.644 1.00 97.31 74 THR A N 1
ATOM 547 C CA . THR A 1 74 ? 4.701 -10.202 -9.293 1.00 97.31 74 THR A CA 1
ATOM 548 C C . THR A 1 74 ? 5.755 -9.722 -8.299 1.00 97.31 74 THR A C 1
ATOM 550 O O . THR A 1 74 ? 5.459 -8.974 -7.372 1.00 97.31 74 THR A O 1
ATOM 553 N N . GLU A 1 75 ? 7.004 -10.134 -8.491 1.00 96.88 75 GLU A N 1
ATOM 554 C CA . GLU A 1 75 ? 8.152 -9.629 -7.722 1.00 96.88 75 GLU A CA 1
ATOM 555 C C . GLU A 1 75 ? 8.804 -8.403 -8.383 1.00 96.88 75 GLU A C 1
ATOM 557 O O . GLU A 1 75 ? 9.727 -7.803 -7.828 1.00 96.88 75 GLU A O 1
ATOM 562 N N . GLU A 1 76 ? 8.328 -8.011 -9.569 1.00 95.94 76 GLU A N 1
ATOM 563 C CA . GLU A 1 76 ? 8.882 -6.898 -10.333 1.00 95.94 76 GLU A CA 1
ATOM 564 C C . GLU A 1 76 ? 8.845 -5.604 -9.506 1.00 95.94 76 GLU A C 1
ATOM 566 O O . GLU A 1 76 ? 7.787 -5.173 -9.049 1.00 95.94 76 GLU A O 1
ATOM 571 N N . PHE A 1 77 ? 10.013 -4.994 -9.285 1.00 94.25 77 PHE A N 1
ATOM 572 C CA . PHE A 1 77 ? 10.171 -3.784 -8.467 1.00 94.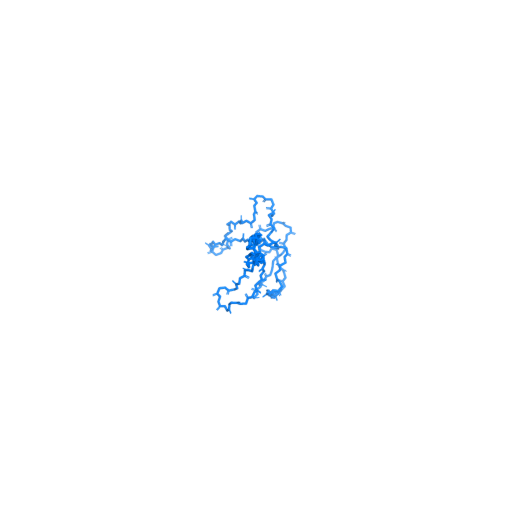25 77 PHE A CA 1
ATOM 573 C C . PHE A 1 77 ? 9.556 -3.873 -7.059 1.00 94.25 77 PHE A C 1
ATOM 575 O O . PHE A 1 77 ? 9.101 -2.863 -6.520 1.00 94.25 77 PHE A O 1
ATOM 582 N N . THR A 1 78 ? 9.540 -5.064 -6.451 1.00 94.31 78 THR A N 1
ATOM 583 C CA . THR A 1 78 ? 9.038 -5.218 -5.082 1.00 94.31 78 THR A CA 1
ATOM 584 C C . THR A 1 78 ? 9.795 -4.325 -4.094 1.00 94.31 78 THR A C 1
ATOM 586 O O . THR A 1 78 ? 11.024 -4.230 -4.111 1.00 94.31 78 THR A O 1
ATOM 589 N N . TRP A 1 79 ? 9.052 -3.677 -3.196 1.00 92.00 79 TRP A N 1
ATOM 590 C CA . TRP A 1 79 ? 9.617 -2.941 -2.058 1.00 92.00 79 TRP A CA 1
ATOM 591 C C . TRP A 1 79 ? 9.924 -3.851 -0.861 1.00 92.00 79 TRP A C 1
ATOM 593 O O . TRP A 1 79 ? 10.494 -3.406 0.135 1.00 92.00 79 TRP A O 1
ATOM 603 N N . PHE A 1 80 ? 9.527 -5.122 -0.946 1.00 90.19 80 PHE A N 1
ATOM 604 C CA . PHE A 1 80 ? 9.624 -6.111 0.116 1.00 90.19 80 PHE A CA 1
ATOM 605 C C . PHE A 1 80 ? 10.365 -7.333 -0.427 1.00 90.19 80 PHE A C 1
ATOM 607 O O . PHE A 1 80 ? 9.772 -8.198 -1.067 1.00 90.19 80 PHE A O 1
ATOM 614 N N . THR A 1 81 ? 11.676 -7.408 -0.190 1.00 89.75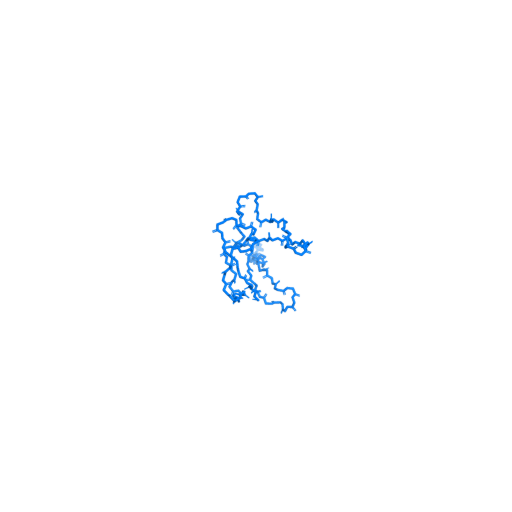 81 THR A N 1
ATOM 615 C CA . THR A 1 81 ? 12.505 -8.527 -0.660 1.00 89.75 81 THR A CA 1
ATOM 616 C C . THR A 1 81 ? 11.906 -9.871 -0.235 1.00 89.75 81 THR A C 1
ATOM 618 O O . THR A 1 81 ? 11.511 -10.045 0.919 1.00 89.75 81 THR A O 1
ATOM 621 N N . GLY A 1 82 ? 11.815 -10.813 -1.176 1.00 92.12 82 GLY A N 1
ATOM 622 C CA . GLY A 1 82 ? 11.207 -12.128 -0.953 1.00 92.12 82 GLY A CA 1
ATOM 623 C C . GLY A 1 82 ? 9.674 -12.144 -0.959 1.00 92.12 82 GLY A C 1
ATOM 624 O O . GLY A 1 82 ? 9.094 -13.164 -0.604 1.00 92.12 82 GLY A O 1
ATOM 625 N N . HIS A 1 83 ? 9.018 -11.040 -1.337 1.00 93.31 83 HIS A N 1
ATOM 626 C CA . HIS A 1 83 ? 7.563 -10.954 -1.440 1.00 93.31 83 HIS A CA 1
ATOM 627 C C . HIS A 1 83 ? 7.141 -10.431 -2.817 1.00 93.31 83 HIS A C 1
ATOM 629 O O . HIS A 1 83 ? 7.637 -9.402 -3.288 1.00 93.31 83 HIS A O 1
ATOM 635 N N . ALA A 1 84 ? 6.173 -11.114 -3.426 1.00 96.50 84 ALA A N 1
ATOM 636 C CA . ALA A 1 84 ? 5.447 -10.630 -4.592 1.00 96.50 84 ALA A CA 1
ATOM 637 C C . ALA A 1 84 ? 4.296 -9.701 -4.169 1.00 96.50 84 ALA A C 1
ATOM 639 O O . ALA A 1 84 ? 3.747 -9.835 -3.075 1.00 96.50 84 ALA A O 1
ATOM 640 N N . TRP A 1 85 ? 3.905 -8.782 -5.048 1.00 96.00 85 TRP A N 1
ATOM 641 C CA . TRP A 1 85 ? 2.783 -7.867 -4.852 1.00 96.00 85 TRP A CA 1
ATOM 642 C C . TRP A 1 85 ? 1.807 -7.933 -6.032 1.00 96.00 85 TRP A C 1
ATOM 644 O O . TRP A 1 85 ? 2.187 -8.222 -7.166 1.00 96.00 85 TRP A O 1
ATOM 654 N N . ASN A 1 86 ? 0.535 -7.653 -5.767 1.00 96.94 86 ASN A N 1
ATOM 655 C CA . ASN A 1 86 ? -0.484 -7.354 -6.769 1.00 96.94 86 ASN A CA 1
ATOM 656 C C . ASN A 1 86 ? -1.312 -6.141 -6.320 1.00 96.94 86 ASN A C 1
ATOM 658 O O . ASN A 1 86 ? -1.129 -5.609 -5.224 1.00 96.94 86 ASN A O 1
ATOM 662 N N . PHE A 1 87 ? -2.181 -5.645 -7.200 1.00 96.38 87 PHE A N 1
ATOM 663 C CA . PHE A 1 87 ? -3.018 -4.493 -6.878 1.00 96.38 87 PHE A CA 1
ATOM 664 C C . PHE A 1 87 ? -4.135 -4.879 -5.910 1.00 96.38 87 PHE A C 1
ATOM 666 O O . PHE A 1 87 ? -4.634 -5.997 -5.961 1.00 96.38 87 PHE A O 1
ATOM 673 N N . ALA A 1 88 ? -4.570 -3.925 -5.089 1.00 95.81 88 ALA A N 1
ATOM 674 C CA . ALA A 1 88 ? -5.750 -4.054 -4.244 1.00 95.81 88 ALA A CA 1
ATOM 675 C C . ALA A 1 88 ? -6.730 -2.897 -4.507 1.00 95.81 88 ALA A C 1
ATOM 677 O O . ALA A 1 88 ? -6.301 -1.782 -4.829 1.00 95.81 88 ALA A O 1
ATOM 678 N N . HIS A 1 89 ? -8.031 -3.167 -4.393 1.00 91.94 89 HIS A N 1
ATOM 679 C CA . HIS A 1 89 ? -9.121 -2.193 -4.533 1.00 91.94 89 HIS A CA 1
ATOM 680 C C . HIS A 1 89 ? -9.923 -2.033 -3.249 1.00 91.94 89 HIS A C 1
ATOM 682 O O . HIS A 1 89 ? -10.078 -3.053 -2.540 1.00 91.94 89 HIS A O 1
#

pLDDT: mean 84.19, std 17.07, range [44.31, 97.5]

Foldseek 3Di:
DDDDDDDPPPDPPPPDDPFQFDADPPPRHTFDGPVQFDQDPPGQWDWDADPVRDIDTDGDGPDGPRKDFDDDWDPVRDPDPPDTDTDID

Sequence (89 aa):
MFDAELETAAATKSAEKPDDGLYCARCGHLVTRRRWALAPDGGHERICANPAGRMFTVVCFLEAPGATDRGAPTEEFTWFTGHAWNFAH

Secondary structure (DSSP, 8-state):
---------------PPPP-EEE-TTT--EEEEGGGB---TT-SEEEEE-TTS-EEEEE-BS--TT--EEEEEE-TT-SSTT--EEEE-